Protein AF-A0A1X6MXT9-F1 (afdb_monomer)

Solvent-accessible surface area (backbone atoms only — not comparable to full-atom values): 5044 Å² total; per-residue (Å²): 130,87,83,84,46,72,63,38,56,51,28,60,72,42,76,78,44,38,67,48,77,46,66,74,46,72,50,64,75,66,65,92,77,76,60,54,62,68,19,39,50,42,31,66,48,22,30,33,42,31,49,30,46,31,37,29,44,25,50,62,58,46,50,53,55,62,68,28,34,80,45,61,79,43,78,49,82,39,80,58,47,57,80,36,77,87,80,126

Mean predicted aligned error: 6.92 Å

Nearest PDB structures (foldseek):
  7sqc-assembly1_U1  TM=6.766E-01  e=3.377E-01  Chlamydomonas reinhardtii
  8bx8-assembly1_Q  TM=6.686E-01  e=5.564E-01  Tetrahymena thermophila
  7k5b-assembly1_Q  TM=6.686E-01  e=5.564E-01  Tetrahymena thermophila
  1v2x-assembly1_A-2  TM=2.843E-01  e=4.644E+00  Thermus thermophilus
  2ekc-assembly1_A  TM=2.736E-01  e=9.226E+00  Aquifex aeolicus VF5

Radius of gyration: 13.02 Å; Cα contacts (8 Å, |Δi|>4): 148; chains: 1; bounding box: 40×35×26 Å

Sequence (88 aa):
QRTTSFPIMLARRLPVVERLHILDGSFHKITLPSLFHPCLLEFESVTILQPTNIAFASVDSFIGMVLALPGPRELEFRDAHWSQHAIE

Foldseek 3Di:
DPDDDPLLVVLLVCQQDQEDEAEDEEQLPCPPDDCLLNSLLSNQNHQEYEYELYEYQEPVRVVSSVVSHPHHNYYHYYNYYYPYYPDD

Structure (mmCIF, N/CA/C/O backbone):
data_AF-A0A1X6MXT9-F1
#
_entry.id   AF-A0A1X6MXT9-F1
#
loop_
_atom_site.group_PDB
_atom_site.id
_atom_site.type_symbol
_atom_site.label_atom_id
_atom_site.label_alt_id
_atom_site.label_comp_id
_atom_site.label_asym_id
_atom_site.label_entity_id
_atom_site.label_seq_id
_atom_site.pdbx_PDB_ins_code
_atom_site.Cartn_x
_atom_site.Cartn_y
_atom_site.Cartn_z
_atom_site.occupancy
_atom_site.B_iso_or_equiv
_atom_site.auth_seq_id
_atom_site.auth_comp_id
_atom_site.auth_asym_id
_atom_site.auth_atom_id
_atom_site.pdbx_PDB_model_num
ATOM 1 N N . GLN A 1 1 ? -5.610 23.217 -2.657 1.00 48.06 1 GLN A N 1
ATOM 2 C CA . GLN A 1 1 ? -6.907 22.504 -2.699 1.00 48.06 1 GLN A CA 1
ATOM 3 C C . GLN A 1 1 ? -6.603 21.011 -2.738 1.00 48.06 1 GLN A C 1
ATOM 5 O O . GLN A 1 1 ? -5.832 20.614 -3.601 1.00 48.06 1 GLN A O 1
ATOM 10 N N . ARG A 1 2 ? -7.095 20.196 -1.790 1.00 55.91 2 ARG A N 1
ATOM 11 C CA . ARG A 1 2 ? -6.924 18.732 -1.875 1.00 55.91 2 ARG A CA 1
ATOM 12 C C . ARG A 1 2 ? -7.796 18.237 -3.030 1.00 55.91 2 ARG A C 1
ATOM 14 O O . ARG A 1 2 ? -9.009 18.408 -2.977 1.00 55.91 2 ARG A O 1
ATOM 21 N N . THR A 1 3 ? -7.193 17.687 -4.077 1.00 58.34 3 THR A N 1
ATOM 22 C CA . THR A 1 3 ? -7.921 17.034 -5.169 1.00 58.34 3 THR A CA 1
ATOM 23 C C . THR A 1 3 ? -8.725 15.864 -4.601 1.00 58.34 3 THR A C 1
ATOM 25 O O . THR A 1 3 ? -8.180 14.973 -3.959 1.00 58.34 3 THR A O 1
ATOM 28 N N . THR A 1 4 ? -10.042 15.875 -4.792 1.00 66.94 4 THR A N 1
ATOM 29 C CA . THR A 1 4 ? -10.921 14.755 -4.436 1.00 66.94 4 THR A CA 1
ATOM 30 C C . THR A 1 4 ? -11.113 13.876 -5.657 1.00 66.94 4 THR A C 1
ATOM 32 O O . THR A 1 4 ? -11.889 14.204 -6.551 1.00 66.94 4 THR A O 1
ATOM 35 N N . SER A 1 5 ? -10.379 12.768 -5.703 1.00 79.19 5 SER A N 1
ATOM 36 C CA . SER A 1 5 ? -10.606 11.685 -6.655 1.00 79.19 5 SER A CA 1
ATOM 37 C C . SER A 1 5 ? -11.344 10.531 -5.978 1.00 79.19 5 SER A C 1
ATOM 39 O O . SER A 1 5 ? -11.312 10.394 -4.753 1.00 79.19 5 SER A O 1
ATOM 41 N N . PHE A 1 6 ? -11.996 9.685 -6.777 1.00 80.75 6 PHE A N 1
ATOM 42 C CA . PHE A 1 6 ? -12.699 8.504 -6.273 1.00 80.75 6 PHE A CA 1
ATOM 43 C C . PHE A 1 6 ? -11.829 7.619 -5.349 1.00 80.75 6 PHE A C 1
ATOM 45 O O . PHE A 1 6 ? -12.308 7.306 -4.262 1.00 80.75 6 PHE A O 1
ATOM 52 N N . PRO A 1 7 ? -10.555 7.294 -5.673 1.00 82.31 7 PRO A N 1
ATOM 53 C CA . PRO A 1 7 ? -9.691 6.524 -4.770 1.00 82.31 7 PRO A CA 1
ATOM 54 C C . PRO A 1 7 ? -9.513 7.172 -3.391 1.00 82.31 7 PRO A C 1
ATOM 56 O O . PRO A 1 7 ? -9.706 6.519 -2.372 1.00 82.31 7 PRO A O 1
ATOM 59 N N . ILE A 1 8 ? -9.242 8.481 -3.352 1.00 86.25 8 ILE A N 1
ATOM 60 C CA . ILE A 1 8 ? -9.057 9.238 -2.103 1.00 86.25 8 ILE A CA 1
ATOM 61 C C . ILE A 1 8 ? -10.344 9.216 -1.268 1.00 86.25 8 ILE A C 1
ATOM 63 O O . ILE A 1 8 ? -10.309 9.029 -0.054 1.00 86.25 8 ILE A O 1
ATOM 67 N N . MET A 1 9 ? -11.499 9.398 -1.914 1.00 87.62 9 MET A N 1
ATOM 68 C CA . MET A 1 9 ? -12.790 9.343 -1.227 1.00 87.62 9 MET A CA 1
ATOM 69 C C . MET A 1 9 ? -13.100 7.946 -0.689 1.00 87.62 9 MET A C 1
ATOM 71 O O . MET A 1 9 ? -13.646 7.839 0.406 1.00 87.62 9 MET A O 1
ATOM 75 N N . LEU A 1 10 ? -12.755 6.897 -1.437 1.00 86.25 10 LEU A N 1
ATOM 76 C CA . LEU A 1 10 ? -12.928 5.516 -1.006 1.00 86.25 10 LEU A CA 1
ATOM 77 C C . LEU A 1 10 ? -12.055 5.211 0.215 1.00 86.25 10 LEU A C 1
ATOM 79 O O . LEU A 1 10 ? -12.580 4.723 1.210 1.00 86.25 10 LEU A O 1
ATOM 83 N N . ALA A 1 11 ? -10.768 5.567 0.182 1.00 87.88 11 ALA A N 1
ATOM 84 C CA . ALA A 1 11 ? -9.845 5.352 1.297 1.00 87.88 11 ALA A CA 1
ATOM 85 C C . ALA A 1 11 ? -10.342 6.006 2.598 1.00 87.88 11 ALA A C 1
ATOM 87 O O . ALA A 1 11 ? -10.461 5.341 3.623 1.00 87.88 11 ALA A O 1
ATOM 88 N N . ARG A 1 12 ? -10.795 7.266 2.531 1.00 89.19 12 ARG A N 1
ATOM 89 C CA . ARG A 1 12 ? -11.388 7.979 3.682 1.00 89.19 12 ARG A CA 1
ATOM 90 C C . ARG A 1 12 ? -12.652 7.332 4.251 1.00 89.19 12 ARG A C 1
ATOM 92 O O . ARG A 1 12 ? -13.036 7.618 5.382 1.00 89.19 12 ARG A O 1
ATOM 99 N N . ARG A 1 13 ? -13.359 6.521 3.461 1.00 91.69 13 ARG A N 1
ATOM 100 C CA . ARG A 1 13 ? -14.577 5.810 3.885 1.00 91.69 13 ARG A CA 1
ATOM 101 C C . ARG A 1 13 ? -14.287 4.432 4.469 1.00 91.69 13 ARG A C 1
ATOM 103 O O . ARG A 1 13 ? -15.224 3.752 4.877 1.00 91.69 13 ARG A O 1
ATOM 110 N N . LEU A 1 14 ? -13.015 4.055 4.565 1.00 90.69 14 LEU A N 1
ATOM 111 C CA . LEU A 1 14 ? -12.544 2.782 5.094 1.00 90.69 14 LEU A CA 1
ATOM 112 C C . LEU A 1 14 ? -11.698 2.969 6.376 1.00 90.69 14 LEU A C 1
ATOM 114 O O . LEU A 1 14 ? -10.593 2.436 6.456 1.00 90.69 14 LEU A O 1
ATOM 118 N N . PRO A 1 15 ? -12.198 3.677 7.414 1.00 88.88 15 PRO A N 1
ATOM 119 C CA . PRO A 1 15 ? -11.418 4.054 8.603 1.00 88.88 15 PRO A CA 1
ATOM 120 C C . PRO A 1 15 ? -11.124 2.890 9.561 1.00 88.88 15 PRO A C 1
ATOM 122 O O . PRO A 1 15 ? -10.620 3.103 10.652 1.00 88.88 15 PRO A O 1
ATOM 125 N N . VAL A 1 16 ? -11.516 1.668 9.208 1.00 91.56 16 VAL A N 1
ATOM 126 C CA . VAL A 1 16 ? -11.299 0.457 10.017 1.00 91.56 16 VAL A CA 1
ATOM 127 C C . VAL A 1 16 ? -10.455 -0.576 9.276 1.00 91.56 16 VAL A C 1
ATOM 129 O O . VAL A 1 16 ? -10.280 -1.691 9.753 1.00 91.56 16 VAL A O 1
ATOM 132 N N . VAL A 1 17 ? -9.969 -0.247 8.075 1.00 91.38 17 VAL A N 1
ATOM 133 C CA . VAL A 1 17 ? -9.133 -1.170 7.309 1.00 91.38 17 VAL A CA 1
ATOM 134 C C . VAL A 1 17 ? -7.737 -1.166 7.908 1.00 91.38 17 VAL A C 1
ATOM 136 O O . VAL A 1 17 ? -7.024 -0.172 7.837 1.00 91.38 17 VAL A O 1
ATOM 139 N N . GLU A 1 18 ? -7.355 -2.300 8.482 1.00 93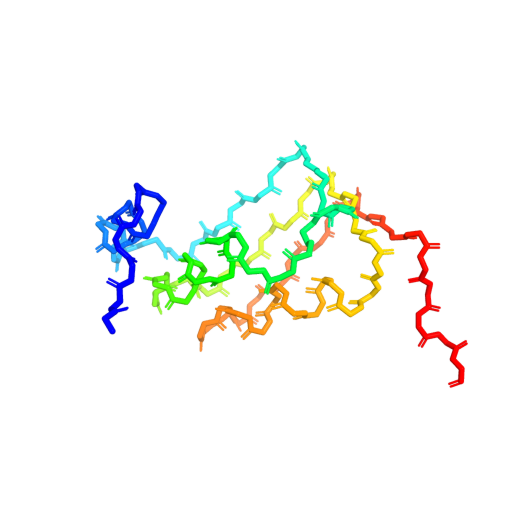.12 18 GLU A N 1
ATOM 140 C CA . GLU A 1 18 ? -6.031 -2.507 9.077 1.00 93.12 18 GLU A CA 1
ATOM 141 C C . GLU A 1 18 ? -5.051 -3.159 8.101 1.00 93.12 18 GLU A C 1
ATOM 143 O O . GLU A 1 18 ? -3.838 -3.018 8.234 1.00 93.12 18 GLU A O 1
ATOM 148 N N . ARG A 1 19 ? -5.575 -3.867 7.099 1.00 92.62 19 ARG A N 1
ATOM 149 C CA . ARG A 1 19 ? -4.800 -4.703 6.188 1.00 92.62 19 ARG A CA 1
ATOM 150 C C . ARG A 1 19 ? -5.139 -4.347 4.744 1.00 92.62 19 ARG A C 1
ATOM 152 O O . ARG A 1 19 ? -6.277 -4.515 4.310 1.00 92.62 19 ARG A O 1
ATOM 159 N N . LEU A 1 20 ? -4.145 -3.852 4.009 1.00 90.56 20 LEU A N 1
ATOM 160 C CA . LEU A 1 20 ? -4.263 -3.469 2.605 1.00 90.56 20 LEU A CA 1
ATOM 161 C C . LEU A 1 20 ? -3.513 -4.471 1.729 1.00 90.56 20 LEU A C 1
ATOM 163 O O . LEU A 1 20 ? -2.285 -4.557 1.765 1.00 90.56 20 LEU A O 1
ATOM 167 N N . HIS A 1 21 ? -4.265 -5.226 0.932 1.00 90.88 21 HIS A N 1
ATOM 168 C CA . HIS A 1 21 ? -3.717 -6.169 -0.037 1.00 90.88 21 HIS A CA 1
ATOM 169 C C . HIS A 1 21 ? -3.742 -5.542 -1.427 1.00 90.88 21 HIS A C 1
ATOM 171 O O . HIS A 1 21 ? -4.796 -5.113 -1.897 1.00 90.88 21 HIS A O 1
ATOM 177 N N . ILE A 1 22 ? -2.587 -5.509 -2.085 1.00 86.19 22 ILE A N 1
ATOM 178 C CA . ILE A 1 22 ? -2.439 -4.996 -3.447 1.00 86.19 22 ILE A CA 1
ATOM 179 C C . ILE A 1 22 ? -1.947 -6.160 -4.300 1.00 86.19 22 ILE A C 1
ATOM 181 O O . ILE A 1 22 ? -0.837 -6.647 -4.091 1.00 86.19 22 ILE A O 1
ATOM 185 N N . LEU A 1 23 ? -2.794 -6.626 -5.216 1.00 86.50 23 LEU A N 1
ATOM 186 C CA . LEU A 1 23 ? -2.562 -7.823 -6.025 1.00 86.50 23 LEU A CA 1
ATOM 187 C C . LEU A 1 23 ? -2.397 -7.459 -7.503 1.00 86.50 23 LEU A C 1
ATOM 189 O O . LEU A 1 23 ? -3.019 -6.500 -7.958 1.00 86.50 23 LEU A O 1
ATOM 193 N N . ASP A 1 24 ? -1.609 -8.262 -8.223 1.00 75.88 24 ASP A N 1
ATOM 194 C CA . ASP A 1 24 ? -1.54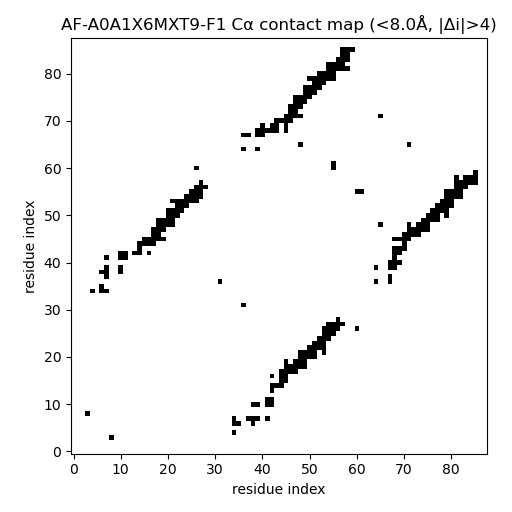4 -8.346 -9.690 1.00 75.88 24 ASP A CA 1
ATO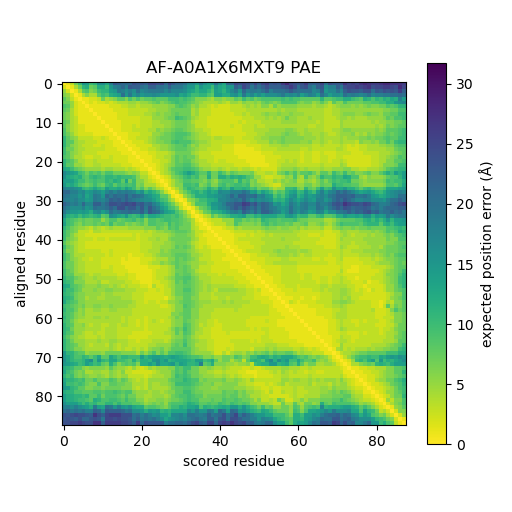M 195 C C . ASP A 1 24 ? -1.534 -6.981 -10.394 1.00 75.88 24 ASP A C 1
ATOM 197 O O . ASP A 1 24 ? -2.507 -6.546 -11.016 1.00 75.88 24 ASP A O 1
ATOM 201 N N . GLY A 1 25 ? -0.404 -6.284 -10.295 1.00 76.00 25 GLY A N 1
ATOM 202 C CA . GLY A 1 25 ? -0.294 -4.899 -10.734 1.00 76.00 25 GLY A CA 1
ATOM 203 C C . GLY A 1 25 ? 1.110 -4.494 -11.153 1.00 76.00 25 GLY A C 1
ATOM 204 O O . GLY A 1 25 ? 2.111 -5.134 -10.838 1.00 76.00 25 GLY A O 1
ATOM 205 N N . SER A 1 26 ? 1.186 -3.379 -11.876 1.00 71.12 26 SER A N 1
ATOM 206 C CA . SER A 1 26 ? 2.455 -2.786 -12.276 1.00 71.12 26 SER A CA 1
ATOM 207 C C . SER A 1 26 ? 2.506 -1.313 -11.907 1.00 71.12 26 SER A C 1
ATOM 209 O O . SER A 1 26 ? 1.682 -0.508 -12.341 1.00 71.12 26 SER A O 1
ATOM 211 N N . PHE A 1 27 ? 3.539 -0.961 -11.153 1.00 72.31 27 PHE A N 1
ATOM 212 C CA . PHE A 1 27 ? 3.892 0.402 -10.789 1.00 72.31 27 PHE A CA 1
ATOM 213 C C . PHE A 1 27 ? 5.003 0.979 -11.684 1.00 72.31 27 PHE A C 1
ATOM 215 O O . PHE A 1 27 ? 5.563 2.025 -11.368 1.00 72.31 27 PHE A O 1
ATOM 222 N N . HIS A 1 28 ? 5.292 0.362 -12.842 1.00 61.94 28 HIS A N 1
ATOM 223 C CA . HIS A 1 28 ? 6.347 0.803 -13.773 1.00 61.94 28 HIS A CA 1
ATOM 224 C C . HIS A 1 28 ? 6.152 2.217 -14.348 1.00 61.94 28 HIS A C 1
ATOM 226 O O . HIS A 1 28 ? 7.108 2.824 -14.822 1.00 61.94 28 HIS A O 1
ATOM 232 N N . LYS A 1 29 ? 4.914 2.730 -14.356 1.00 51.59 29 LYS A N 1
ATOM 233 C CA . LYS A 1 29 ? 4.541 4.013 -14.979 1.00 51.59 29 LYS A CA 1
ATOM 234 C C . LYS A 1 29 ? 3.896 5.007 -14.023 1.00 51.59 29 LYS A C 1
ATOM 236 O O . LYS A 1 29 ? 3.364 6.015 -14.486 1.00 51.59 29 LYS A O 1
ATOM 241 N N . ILE A 1 30 ? 3.944 4.771 -12.709 1.00 52.38 30 ILE A N 1
ATOM 242 C CA . ILE A 1 30 ? 3.587 5.840 -11.774 1.00 52.38 30 ILE A CA 1
ATOM 243 C C . ILE A 1 30 ? 4.756 6.827 -11.742 1.00 52.38 30 ILE A C 1
ATOM 245 O O . ILE A 1 30 ? 5.538 6.885 -10.802 1.00 52.38 30 ILE A O 1
ATOM 249 N N . THR A 1 31 ? 4.876 7.644 -12.788 1.00 45.47 31 THR A N 1
ATOM 250 C CA . THR A 1 31 ? 5.336 9.015 -12.588 1.00 45.47 31 THR A CA 1
ATOM 251 C C . THR A 1 31 ? 4.457 9.574 -11.475 1.00 45.47 31 THR A C 1
ATOM 253 O O . THR A 1 31 ? 3.234 9.590 -11.614 1.00 45.47 31 THR A O 1
ATOM 256 N N . LEU A 1 32 ? 5.071 9.917 -10.345 1.00 47.84 32 LEU A N 1
ATOM 257 C CA . LEU A 1 32 ? 4.434 10.312 -9.091 1.00 47.84 32 LEU A CA 1
ATOM 258 C C . LEU A 1 32 ? 3.748 11.700 -9.166 1.00 47.84 32 LEU A C 1
ATOM 260 O O . LEU A 1 32 ? 4.165 12.629 -8.475 1.00 47.84 32 LEU A O 1
ATOM 264 N N . PRO A 1 33 ? 2.669 11.877 -9.960 1.00 48.25 33 PRO A N 1
ATOM 265 C CA . PRO A 1 33 ? 1.558 12.666 -9.426 1.00 48.25 33 PRO A CA 1
ATOM 266 C C . PRO A 1 33 ? 0.148 12.074 -9.629 1.00 48.25 33 PRO A C 1
ATOM 268 O O . PRO A 1 33 ? -0.830 12.725 -9.260 1.00 48.25 33 PRO A O 1
ATOM 271 N N . SER A 1 34 ? -0.036 10.861 -10.164 1.00 56.97 34 SER A N 1
ATOM 272 C CA . SER A 1 34 ? -1.392 10.344 -10.433 1.00 56.97 34 SER A CA 1
ATOM 273 C C . SER A 1 34 ? -2.026 9.631 -9.225 1.00 56.97 34 SER A C 1
ATOM 275 O O . SER A 1 34 ? -2.073 8.409 -9.192 1.00 56.97 34 SER A O 1
ATOM 277 N N . LEU A 1 35 ? -2.531 10.392 -8.245 1.00 61.41 35 LEU A N 1
ATOM 278 C CA . LEU A 1 35 ? -3.559 10.037 -7.231 1.00 61.41 35 LEU A CA 1
ATOM 279 C C . LEU A 1 35 ? -3.351 8.819 -6.300 1.00 61.41 35 LEU A C 1
ATOM 281 O O . LEU A 1 35 ? -4.005 8.762 -5.261 1.00 61.41 35 LEU A O 1
ATOM 285 N N . PHE A 1 36 ? -2.461 7.883 -6.615 1.00 69.62 36 PHE A N 1
ATOM 286 C CA . PHE A 1 36 ? -2.262 6.639 -5.882 1.00 69.62 36 PHE A CA 1
ATOM 287 C C . PHE A 1 36 ? -1.555 6.883 -4.548 1.00 69.62 36 P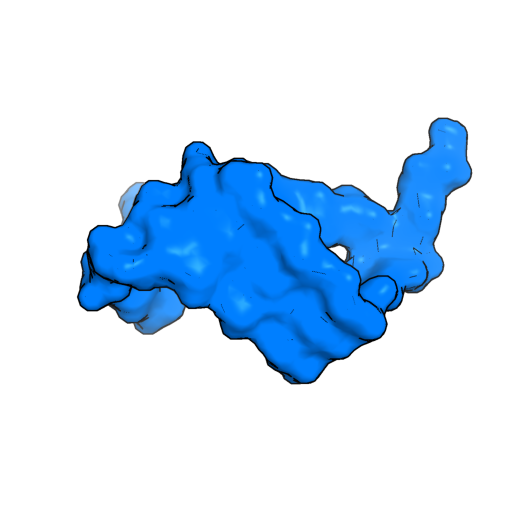HE A C 1
ATOM 289 O O . PHE A 1 36 ? -2.113 6.567 -3.504 1.00 69.62 36 PHE A O 1
ATOM 296 N N . HIS A 1 37 ? -0.398 7.556 -4.553 1.00 71.00 37 HIS A N 1
ATOM 297 C CA . HIS A 1 37 ? 0.290 7.928 -3.307 1.00 71.00 37 HIS A CA 1
ATOM 298 C C . HIS A 1 37 ? -0.574 8.823 -2.399 1.00 71.00 37 HIS A C 1
ATOM 300 O O . HIS A 1 37 ? -0.678 8.517 -1.214 1.00 71.00 37 HIS A O 1
ATOM 306 N N . PRO A 1 38 ? -1.278 9.856 -2.918 1.00 76.75 38 PRO A N 1
ATOM 307 C CA . PRO A 1 38 ? -2.247 10.601 -2.118 1.00 76.75 38 PRO A CA 1
ATOM 308 C C . PRO A 1 38 ? -3.363 9.744 -1.516 1.00 76.75 38 PRO A C 1
ATOM 310 O O . PRO A 1 38 ? -3.799 10.031 -0.413 1.00 76.75 38 PRO A O 1
ATOM 313 N N . CYS A 1 39 ? -3.834 8.711 -2.218 1.00 83.31 39 CYS A N 1
ATOM 314 C CA . CYS A 1 39 ? -4.844 7.792 -1.697 1.00 83.31 39 CYS A CA 1
ATOM 315 C C . CYS A 1 39 ? -4.302 6.910 -0.565 1.00 83.31 39 CYS A C 1
ATOM 317 O O . CYS A 1 39 ? -5.039 6.633 0.376 1.00 83.31 39 CYS A O 1
ATOM 319 N N . LEU A 1 40 ? -3.034 6.486 -0.637 1.00 85.81 40 LEU A N 1
ATOM 320 C CA . LEU A 1 40 ? -2.403 5.687 0.418 1.00 85.81 40 LEU A CA 1
ATOM 321 C C . LEU A 1 40 ? -2.329 6.450 1.747 1.00 85.81 40 LEU A C 1
ATOM 323 O O . LEU A 1 40 ? -2.633 5.882 2.791 1.00 85.81 40 LEU A O 1
ATOM 327 N N . LEU A 1 41 ? -2.049 7.755 1.696 1.00 86.94 41 LEU A N 1
ATOM 328 C CA . LEU A 1 41 ? -1.996 8.615 2.885 1.00 86.94 41 LEU A CA 1
ATOM 329 C C . LEU A 1 41 ? -3.317 8.673 3.669 1.00 86.94 41 LEU A C 1
ATOM 331 O O . LEU A 1 41 ? -3.311 9.024 4.843 1.00 86.94 41 LEU A O 1
ATOM 335 N N . GLU A 1 42 ? -4.444 8.360 3.031 1.00 89.81 42 GLU A N 1
ATOM 336 C CA . GLU A 1 42 ? -5.772 8.431 3.649 1.00 89.81 42 GLU A CA 1
ATOM 337 C C . GLU A 1 42 ? -6.161 7.129 4.373 1.00 89.81 42 GLU A C 1
ATOM 339 O O . GLU A 1 42 ? -7.182 7.088 5.057 1.00 89.81 42 GLU A O 1
ATOM 344 N N . PHE A 1 43 ? -5.368 6.061 4.240 1.00 88.81 43 PHE A N 1
ATOM 345 C CA . PHE A 1 43 ? -5.561 4.808 4.970 1.00 88.81 43 PHE A CA 1
ATOM 346 C C . PHE A 1 43 ? -4.903 4.871 6.358 1.00 88.81 43 PHE A C 1
ATOM 348 O O . PHE A 1 43 ? -3.931 4.173 6.642 1.00 88.81 43 PHE A O 1
ATOM 355 N N . GLU A 1 44 ? -5.438 5.720 7.236 1.00 88.06 44 GLU A N 1
ATOM 356 C CA . GLU A 1 44 ? -4.847 6.024 8.551 1.00 88.06 44 GLU A CA 1
ATOM 357 C C . GLU A 1 44 ? -4.736 4.809 9.489 1.00 88.06 44 GLU A C 1
ATOM 359 O O . GLU A 1 44 ? -3.831 4.747 10.320 1.00 88.06 44 GLU A O 1
ATOM 364 N N . SER A 1 45 ? -5.635 3.834 9.351 1.00 90.38 45 SER A N 1
ATOM 365 C CA . SER A 1 45 ? -5.688 2.642 10.207 1.00 90.38 45 SER A CA 1
ATOM 366 C C . SER A 1 45 ? -4.914 1.449 9.655 1.00 90.38 45 SER A C 1
ATOM 368 O O . SER A 1 45 ? -4.785 0.443 10.354 1.00 90.38 45 SER A O 1
ATOM 370 N N . VAL A 1 46 ? -4.390 1.538 8.427 1.00 91.12 46 VAL A N 1
ATOM 371 C CA . VAL A 1 46 ? -3.659 0.427 7.817 1.00 91.12 46 VAL A CA 1
ATOM 372 C C . VAL A 1 46 ? -2.330 0.237 8.535 1.00 91.12 46 VAL A C 1
ATOM 374 O O . VAL A 1 46 ? -1.460 1.106 8.531 1.00 91.12 46 VAL A O 1
ATOM 377 N N . THR A 1 47 ? -2.171 -0.946 9.117 1.00 92.06 47 THR A N 1
ATOM 378 C CA . THR A 1 47 ? -0.962 -1.395 9.805 1.00 92.06 47 THR A CA 1
ATOM 379 C C . THR A 1 47 ? -0.253 -2.515 9.052 1.00 92.06 47 THR A C 1
ATOM 381 O O . THR A 1 47 ? 0.934 -2.726 9.283 1.00 92.06 47 THR A O 1
ATOM 384 N N . ILE A 1 48 ? -0.932 -3.197 8.127 1.00 92.50 48 ILE A N 1
ATOM 385 C CA . ILE A 1 48 ? -0.364 -4.296 7.345 1.00 92.50 48 ILE A CA 1
ATOM 386 C C . ILE A 1 48 ? -0.493 -3.981 5.859 1.00 92.50 48 ILE A C 1
ATOM 388 O O . ILE A 1 48 ? -1.603 -3.862 5.333 1.00 92.50 48 ILE A O 1
ATOM 392 N N . LEU A 1 49 ? 0.642 -3.871 5.173 1.00 90.88 49 LEU A N 1
ATOM 393 C CA . LEU A 1 49 ? 0.701 -3.729 3.721 1.00 90.88 49 LEU A CA 1
ATOM 394 C C . LEU A 1 49 ? 1.194 -5.036 3.105 1.00 90.88 49 LEU A C 1
ATOM 396 O O . LEU A 1 49 ? 2.283 -5.504 3.435 1.00 90.88 49 LEU A O 1
ATOM 400 N N . GLN A 1 50 ? 0.413 -5.590 2.176 1.00 91.19 50 GLN A N 1
ATOM 401 C CA . GLN A 1 50 ? 0.771 -6.813 1.468 1.00 91.19 50 GLN A CA 1
ATOM 402 C C . GLN A 1 50 ? 0.717 -6.628 -0.056 1.00 91.19 50 GLN A C 1
ATOM 404 O O . GLN A 1 50 ? -0.333 -6.848 -0.669 1.00 91.19 50 GLN A O 1
ATOM 409 N N . PRO A 1 51 ? 1.832 -6.238 -0.698 1.00 87.88 51 PRO A N 1
ATOM 410 C CA . PRO A 1 51 ? 1.974 -6.286 -2.145 1.00 87.88 51 PRO A CA 1
ATOM 411 C C . PRO A 1 51 ? 2.251 -7.733 -2.565 1.00 87.88 51 PRO A C 1
ATOM 413 O O . PRO A 1 51 ? 3.170 -8.375 -2.053 1.00 87.88 51 PRO A O 1
ATOM 416 N N . THR A 1 52 ? 1.453 -8.267 -3.483 1.00 89.69 52 THR A N 1
ATOM 417 C CA . THR A 1 52 ? 1.642 -9.614 -4.036 1.00 89.69 52 THR A CA 1
ATOM 418 C C . THR A 1 52 ? 1.597 -9.571 -5.556 1.00 89.69 52 THR A C 1
ATOM 420 O O . THR A 1 52 ? 0.667 -8.994 -6.116 1.00 89.69 52 THR A O 1
ATOM 423 N N . ASN A 1 53 ? 2.589 -10.177 -6.214 1.00 89.19 53 ASN A N 1
ATOM 424 C CA . ASN A 1 53 ? 2.698 -10.192 -7.677 1.00 89.19 53 ASN A CA 1
ATOM 425 C C . ASN A 1 53 ? 2.676 -8.781 -8.295 1.00 89.19 53 ASN A C 1
ATOM 427 O O . ASN A 1 53 ? 1.900 -8.461 -9.199 1.00 89.19 53 ASN A O 1
ATOM 431 N N . ILE A 1 54 ? 3.511 -7.900 -7.738 1.00 85.75 54 ILE A N 1
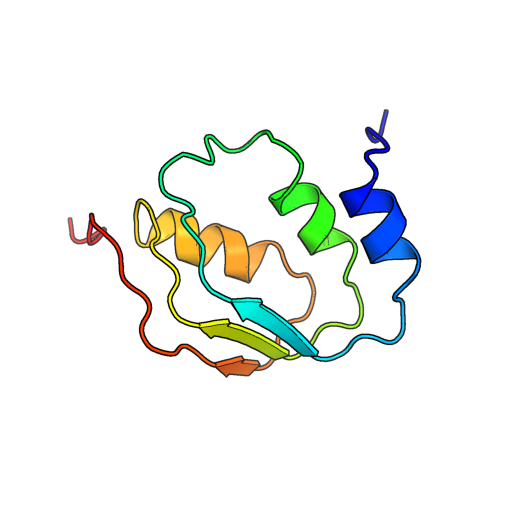ATOM 432 C CA . ILE A 1 54 ? 3.604 -6.499 -8.142 1.00 85.75 54 ILE A CA 1
ATOM 433 C C . ILE A 1 54 ? 4.957 -6.216 -8.787 1.00 85.75 54 ILE A C 1
ATOM 435 O O . ILE A 1 54 ? 6.008 -6.516 -8.220 1.00 85.75 54 ILE A O 1
ATOM 439 N N . ALA A 1 55 ? 4.929 -5.558 -9.943 1.00 86.31 55 ALA A N 1
ATOM 440 C CA . ALA A 1 55 ? 6.130 -5.121 -10.640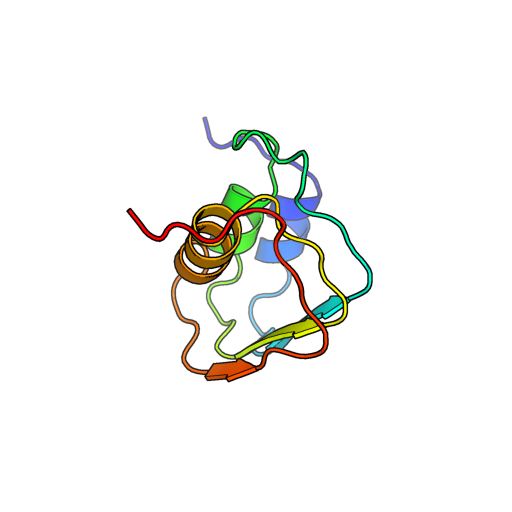 1.00 86.31 55 ALA A CA 1
ATOM 441 C C . ALA A 1 55 ? 6.377 -3.614 -10.440 1.00 86.31 55 ALA A C 1
ATOM 443 O O . ALA A 1 55 ? 5.610 -2.772 -10.908 1.00 86.31 55 ALA A O 1
ATOM 444 N N . PHE A 1 56 ? 7.456 -3.262 -9.747 1.00 83.69 56 PHE A N 1
ATOM 445 C CA . PHE A 1 56 ? 7.880 -1.890 -9.465 1.00 83.69 56 PHE A CA 1
ATOM 446 C C . PHE A 1 56 ? 8.897 -1.397 -10.504 1.00 83.69 56 PHE A C 1
ATOM 448 O O . PHE A 1 56 ? 9.661 -2.179 -11.070 1.00 83.69 56 PHE A O 1
ATOM 455 N N . ALA A 1 57 ? 8.923 -0.090 -10.784 1.00 83.75 57 ALA A N 1
ATOM 456 C CA . ALA A 1 57 ? 9.934 0.498 -11.676 1.00 83.75 57 ALA A CA 1
ATOM 457 C C . ALA A 1 57 ? 11.348 0.362 -11.083 1.00 83.75 57 ALA A C 1
ATOM 459 O O . ALA A 1 57 ? 12.294 -0.051 -11.757 1.00 83.75 57 ALA A O 1
ATOM 460 N N . SER A 1 58 ? 11.460 0.676 -9.796 1.00 82.88 58 SER A N 1
ATOM 461 C CA . SER A 1 58 ? 12.695 0.672 -9.018 1.00 82.88 58 SER A CA 1
ATOM 462 C C . SER A 1 58 ? 12.413 0.339 -7.554 1.00 82.88 58 SER A C 1
ATOM 464 O O . SER A 1 58 ? 11.264 0.409 -7.099 1.00 82.88 58 SER A O 1
ATOM 466 N N . VAL A 1 59 ? 13.471 0.047 -6.798 1.00 82.88 59 VAL A N 1
ATOM 467 C CA . VAL A 1 59 ? 13.401 -0.064 -5.332 1.00 82.88 59 VAL A CA 1
ATOM 468 C C . VAL A 1 59 ? 12.821 1.211 -4.702 1.00 82.88 59 VAL A C 1
ATOM 470 O O . VAL A 1 59 ? 11.985 1.117 -3.807 1.00 82.88 59 VAL A O 1
ATOM 473 N N . ASP A 1 60 ? 13.151 2.397 -5.219 1.00 82.00 60 ASP A N 1
ATOM 474 C CA . ASP A 1 60 ? 12.613 3.663 -4.698 1.00 82.00 60 ASP A CA 1
ATOM 475 C C . ASP A 1 60 ? 11.102 3.781 -4.881 1.00 82.00 60 ASP A C 1
ATOM 477 O O . ASP A 1 60 ? 10.407 4.277 -3.999 1.00 82.00 60 ASP A O 1
ATOM 481 N N . SER A 1 61 ? 10.563 3.296 -6.006 1.00 78.56 61 SER A N 1
ATOM 482 C CA . SER A 1 61 ? 9.111 3.300 -6.223 1.00 78.56 61 SER A CA 1
ATOM 483 C C . SER A 1 61 ? 8.379 2.388 -5.233 1.00 78.56 61 SER A C 1
ATOM 485 O O . SER A 1 61 ? 7.280 2.712 -4.782 1.00 78.56 61 SER A O 1
ATOM 487 N N . PHE A 1 62 ? 9.018 1.285 -4.838 1.00 82.75 62 PHE A N 1
ATOM 488 C CA . PHE A 1 62 ? 8.527 0.417 -3.776 1.00 82.75 62 PHE A CA 1
ATOM 489 C C . PHE A 1 62 ? 8.600 1.111 -2.409 1.00 82.75 62 PHE A C 1
ATOM 491 O O . PHE A 1 62 ? 7.586 1.201 -1.718 1.00 82.75 62 PHE A O 1
ATOM 498 N N . ILE A 1 63 ? 9.758 1.672 -2.045 1.00 83.62 63 ILE A N 1
ATOM 499 C CA . ILE A 1 63 ? 9.942 2.397 -0.780 1.00 83.62 63 ILE A CA 1
ATOM 500 C C . ILE A 1 63 ? 8.955 3.564 -0.679 1.00 83.62 63 ILE A C 1
ATOM 502 O O . ILE A 1 63 ? 8.295 3.725 0.342 1.00 83.62 63 ILE A O 1
ATOM 506 N N . GLY A 1 64 ? 8.782 4.345 -1.745 1.00 82.38 64 GLY A N 1
ATOM 507 C CA . GLY A 1 64 ? 7.845 5.466 -1.781 1.00 82.38 64 GLY A CA 1
ATOM 508 C C . GLY A 1 64 ? 6.384 5.051 -1.592 1.00 82.38 64 GLY A C 1
ATOM 509 O O . GLY A 1 64 ? 5.600 5.816 -1.038 1.00 82.38 64 GLY A O 1
ATOM 510 N N . MET A 1 65 ? 5.998 3.843 -2.011 1.00 84.19 65 MET A N 1
ATOM 511 C CA . MET A 1 65 ? 4.680 3.284 -1.699 1.00 84.19 65 MET A CA 1
ATOM 512 C C . MET A 1 65 ? 4.567 2.925 -0.212 1.00 84.19 65 MET A C 1
ATOM 514 O O . MET A 1 65 ? 3.578 3.283 0.420 1.00 84.19 65 MET A O 1
ATOM 518 N N . VAL A 1 66 ? 5.578 2.252 0.348 1.00 85.25 66 VAL A N 1
ATOM 519 C CA . VAL A 1 66 ? 5.607 1.863 1.769 1.00 85.25 66 VAL A CA 1
ATOM 520 C C . VAL A 1 66 ? 5.556 3.099 2.671 1.00 85.25 66 VAL A C 1
ATOM 522 O O . VAL A 1 66 ? 4.744 3.156 3.589 1.00 85.25 66 VAL A O 1
ATOM 525 N N . LEU A 1 67 ? 6.366 4.116 2.368 1.00 84.94 67 LEU A N 1
ATOM 526 C CA . LEU A 1 67 ? 6.433 5.373 3.118 1.00 84.94 67 LEU A CA 1
ATOM 527 C C . LEU A 1 67 ? 5.204 6.273 2.923 1.00 84.94 67 LEU A C 1
ATOM 529 O O . LEU A 1 67 ? 5.003 7.200 3.704 1.00 84.94 67 LEU A O 1
ATOM 533 N N . ALA A 1 68 ? 4.386 6.035 1.893 1.00 84.56 68 ALA A N 1
ATOM 534 C CA . ALA A 1 68 ? 3.145 6.782 1.686 1.00 84.56 68 ALA A CA 1
ATOM 535 C C . ALA A 1 68 ? 2.015 6.339 2.626 1.00 84.56 68 ALA A C 1
ATOM 537 O O . ALA A 1 68 ? 0.999 7.024 2.702 1.00 84.56 68 ALA A O 1
ATOM 538 N N . LEU A 1 69 ? 2.159 5.215 3.331 1.00 85.94 69 LEU A N 1
ATOM 539 C CA . LEU A 1 69 ? 1.226 4.834 4.383 1.00 85.94 69 LEU A CA 1
ATOM 540 C 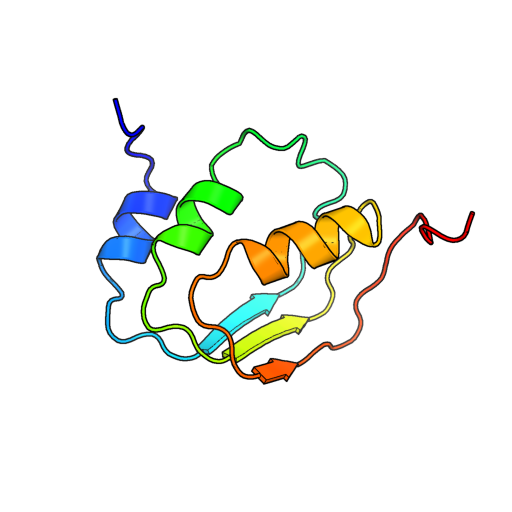C . LEU A 1 69 ? 1.689 5.440 5.721 1.00 85.94 69 LEU A C 1
ATOM 542 O O . LEU A 1 69 ? 2.862 5.317 6.074 1.00 85.94 69 LEU A O 1
ATOM 546 N N . PRO A 1 70 ? 0.790 6.062 6.499 1.00 80.62 70 PRO A N 1
ATOM 547 C CA . PRO A 1 70 ? 1.171 6.778 7.717 1.00 80.62 70 PRO A CA 1
ATOM 548 C C . PRO A 1 70 ? 1.504 5.866 8.910 1.00 80.62 70 PRO A C 1
ATOM 550 O O . PRO A 1 70 ? 2.155 6.322 9.848 1.00 80.62 70 PRO A O 1
ATOM 553 N N . GLY A 1 71 ? 1.062 4.604 8.907 1.00 75.19 71 GLY A N 1
ATOM 554 C CA . GLY A 1 71 ? 1.198 3.707 10.060 1.00 75.19 71 GLY A CA 1
ATOM 555 C C . GLY A 1 71 ? 1.494 2.223 9.803 1.00 75.19 71 GLY A C 1
ATOM 556 O O . GLY A 1 71 ? 1.214 1.440 10.717 1.00 75.19 71 GLY A O 1
ATOM 557 N N . PRO A 1 72 ? 2.034 1.781 8.647 1.00 73.06 72 PRO A N 1
ATOM 558 C CA . PRO A 1 72 ? 2.301 0.365 8.443 1.00 73.06 72 PRO A CA 1
ATOM 559 C C . PRO A 1 72 ? 3.344 -0.113 9.464 1.00 73.06 72 PRO A C 1
ATOM 561 O O . PRO A 1 72 ? 4.421 0.464 9.607 1.00 73.06 72 PRO A O 1
ATOM 564 N N . ARG A 1 73 ? 2.998 -1.168 10.199 1.00 78.38 73 ARG A N 1
ATOM 565 C CA . ARG A 1 73 ? 3.848 -1.864 11.176 1.00 78.38 73 ARG A CA 1
ATOM 566 C C . ARG A 1 73 ? 4.397 -3.164 10.613 1.00 78.38 73 ARG A C 1
ATOM 568 O O . ARG A 1 73 ? 5.472 -3.598 11.012 1.00 78.38 73 ARG A O 1
ATOM 575 N N . GLU A 1 74 ? 3.659 -3.764 9.688 1.00 88.25 74 GLU A N 1
ATOM 576 C CA . GLU A 1 74 ? 4.000 -5.026 9.056 1.00 88.25 74 GLU A CA 1
ATOM 577 C C . GLU A 1 74 ? 3.974 -4.859 7.538 1.00 88.25 74 GLU A C 1
ATOM 579 O O . GLU A 1 74 ? 3.039 -4.300 6.955 1.00 88.25 74 GLU A O 1
ATOM 584 N N . LEU A 1 75 ? 5.033 -5.347 6.900 1.00 88.75 75 LEU A N 1
ATOM 585 C CA . LEU A 1 75 ? 5.185 -5.364 5.455 1.00 88.75 75 LEU A CA 1
ATOM 586 C C . LEU A 1 75 ? 5.399 -6.810 5.021 1.00 88.75 75 LEU A C 1
ATOM 588 O O . LEU A 1 75 ? 6.452 -7.393 5.276 1.00 88.75 75 LEU A O 1
ATOM 592 N N . GLU A 1 76 ? 4.392 -7.383 4.372 1.00 89.56 76 GLU A N 1
ATOM 593 C CA . GLU A 1 76 ? 4.450 -8.732 3.816 1.00 89.56 76 GLU A CA 1
ATOM 594 C C . GLU A 1 76 ? 4.633 -8.642 2.302 1.00 89.56 76 GLU A C 1
ATOM 596 O O . GLU A 1 76 ? 3.752 -8.169 1.595 1.00 89.56 76 GLU A O 1
ATOM 601 N N . PHE A 1 77 ? 5.758 -9.114 1.774 1.00 82.25 77 PHE A N 1
ATOM 602 C CA . PHE A 1 77 ? 6.030 -9.051 0.340 1.00 82.25 77 PHE A CA 1
ATOM 603 C C . PHE A 1 77 ? 6.041 -10.446 -0.271 1.00 82.25 77 PHE A C 1
ATOM 605 O O . PHE A 1 77 ? 6.746 -11.330 0.217 1.00 82.25 77 PHE A O 1
ATOM 612 N N . ARG A 1 78 ? 5.265 -10.647 -1.338 1.00 85.31 78 ARG A N 1
ATOM 613 C CA . ARG A 1 78 ? 5.201 -11.927 -2.053 1.00 85.31 78 ARG A CA 1
ATOM 614 C C . ARG A 1 78 ? 5.336 -11.699 -3.549 1.00 85.31 78 ARG A C 1
ATOM 616 O O . ARG A 1 78 ? 4.651 -10.844 -4.099 1.00 85.31 78 ARG A O 1
ATOM 623 N N . ASP A 1 79 ? 6.211 -12.465 -4.190 1.00 84.19 79 ASP A N 1
ATOM 624 C CA . ASP A 1 79 ? 6.335 -12.527 -5.654 1.00 84.19 79 ASP A CA 1
ATOM 625 C C . ASP A 1 79 ? 6.411 -11.160 -6.339 1.00 84.19 79 ASP A C 1
ATOM 627 O O . ASP A 1 79 ? 5.815 -10.943 -7.385 1.00 84.19 79 ASP A O 1
ATOM 631 N N . ALA A 1 80 ? 7.077 -10.191 -5.723 1.00 78.81 80 ALA A N 1
ATOM 632 C CA . ALA A 1 80 ? 7.151 -8.862 -6.292 1.00 78.81 80 ALA A CA 1
ATOM 633 C 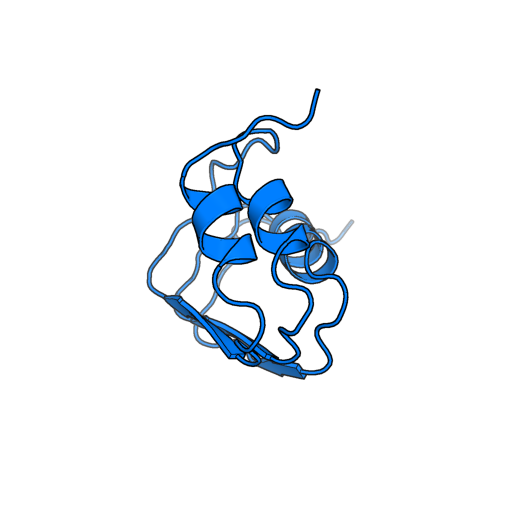C . ALA A 1 80 ? 8.576 -8.537 -6.746 1.00 78.81 80 ALA A C 1
ATOM 635 O O . ALA A 1 80 ? 9.574 -9.052 -6.236 1.00 78.81 80 ALA A O 1
ATOM 636 N N . HIS A 1 81 ? 8.638 -7.760 -7.819 1.00 82.94 81 HIS A N 1
ATOM 637 C CA . HIS A 1 81 ? 9.798 -7.658 -8.691 1.00 82.94 81 HIS A CA 1
ATOM 638 C C . HIS A 1 81 ? 10.062 -6.192 -9.009 1.00 82.94 81 HIS A C 1
ATOM 640 O O . HIS A 1 81 ? 9.132 -5.392 -9.091 1.00 82.94 81 HIS A O 1
ATOM 646 N N . TRP A 1 82 ? 11.315 -5.826 -9.240 1.00 84.00 82 TRP A N 1
ATOM 647 C CA . TRP A 1 82 ? 11.673 -4.489 -9.704 1.00 84.00 82 TRP A CA 1
ATOM 648 C C . TRP A 1 82 ? 12.751 -4.568 -10.773 1.00 84.00 82 TRP A C 1
ATOM 650 O O . TRP A 1 82 ? 13.648 -5.405 -10.710 1.00 84.00 82 TRP A O 1
ATOM 660 N N . SER A 1 83 ? 12.650 -3.695 -11.775 1.00 78.00 83 SER A N 1
ATOM 661 C CA . SER A 1 83 ? 13.574 -3.685 -12.916 1.00 78.00 83 SER A CA 1
ATOM 662 C C . SER A 1 83 ? 14.926 -3.042 -12.609 1.00 78.00 83 SER A C 1
ATOM 664 O O . SER A 1 83 ? 15.909 -3.345 -13.279 1.00 78.00 83 SER A O 1
ATOM 666 N N . GLN A 1 84 ? 14.987 -2.152 -11.617 1.00 74.31 84 GLN A N 1
ATOM 667 C CA . GLN A 1 84 ? 16.200 -1.434 -11.231 1.00 74.31 84 GLN A CA 1
ATOM 668 C C . GLN A 1 84 ? 16.466 -1.633 -9.739 1.00 74.31 84 GLN A C 1
ATOM 670 O O . GLN A 1 84 ? 15.642 -1.264 -8.898 1.00 74.31 84 GLN A O 1
ATOM 675 N N . HIS A 1 85 ? 17.620 -2.216 -9.415 1.00 67.19 85 HIS A N 1
ATOM 676 C CA . HIS A 1 85 ? 18.166 -2.198 -8.064 1.00 67.19 85 HIS A CA 1
ATOM 677 C C . HIS A 1 85 ? 18.898 -0.866 -7.898 1.00 67.19 85 HIS A C 1
ATOM 679 O O . HIS A 1 85 ? 19.820 -0.594 -8.661 1.00 67.19 85 HIS A O 1
ATOM 685 N N . ALA A 1 86 ? 18.489 -0.031 -6.943 1.00 53.88 86 ALA A N 1
ATOM 686 C CA . ALA A 1 86 ? 19.183 1.215 -6.612 1.00 53.88 86 ALA A CA 1
ATOM 687 C C . ALA A 1 86 ? 20.493 0.916 -5.84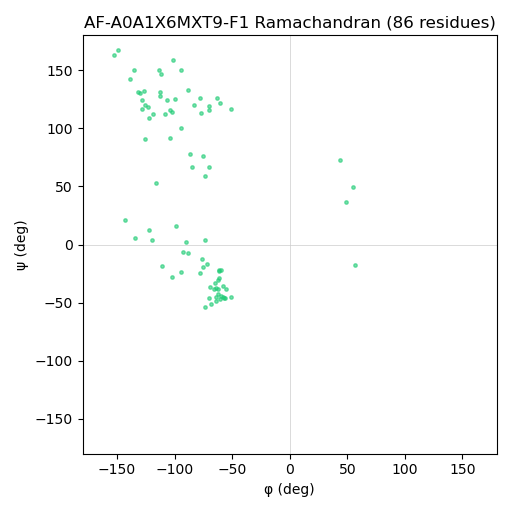8 1.00 53.88 86 ALA A C 1
ATOM 689 O O . ALA A 1 86 ? 20.641 1.283 -4.688 1.00 53.88 86 ALA A O 1
ATOM 690 N N . ILE A 1 87 ? 21.393 0.144 -6.463 1.00 49.94 87 ILE A N 1
ATOM 691 C CA . ILE A 1 87 ? 22.744 -0.112 -5.960 1.00 49.94 87 ILE A CA 1
ATOM 692 C C . ILE A 1 87 ? 23.684 0.733 -6.822 1.00 49.94 87 ILE A C 1
ATOM 694 O O . ILE A 1 87 ? 24.111 0.290 -7.888 1.00 49.94 87 ILE A O 1
ATOM 698 N N . GLU A 1 88 ? 23.954 1.950 -6.358 1.00 41.75 88 GLU A N 1
ATOM 699 C CA . GLU A 1 88 ? 25.164 2.718 -6.677 1.00 41.75 88 GLU A CA 1
ATOM 700 C C . GLU A 1 88 ? 25.975 2.903 -5.392 1.00 41.75 88 GLU A C 1
ATOM 702 O O . GLU A 1 88 ? 25.356 3.196 -4.340 1.00 41.75 88 GLU A O 1
#

pLDDT: mean 79.03, std 13.19, range [41.75, 93.12]

Organism: NCBI:txid670580

Secondary structure (DSSP, 8-state):
-----HHHHHHHT-TT--EEEEEEEE-TT--TTSSHHHHHTT-TT--EEEEEEEEEEEHHHHHHHHHTSS---EE--BS-EEEE----